Protein 4YGT (pdb70)

Organism: Bacillus subtilis (strain 168) (NCBI:txid224308)

Foldseek 3Di:
DVLALVQLVVCLVCLLQQFDDLTPPQHAPPHDPVVVCVSQNAAPDCDDDPRQWRWHPAPCRWIWTFHDDPVGTAKIKTQHHDPPSCSHQQVDFVVSCCVRVNAFPDWDDDPPAPWIWGWDDRNQKIWTQTAHPPRTGRIIMIGGD

Structure (mmCIF, N/CA/C/O backbone):
data_4YGT
#
_entry.id   4YGT
#
_cell.length_a   90.830
_cell.length_b   90.830
_cell.length_c   41.900
_cell.angle_alpha   90.000
_cell.angle_beta   90.000
_cell.angle_gamma   120.000
#
_symmetry.space_group_name_H-M   'P 61'
#
loop_
_entity.id
_entity.type
_entity.pdbx_description
1 polymer 'Uncharacterized protein YjgB'
2 non-polymer 'SULFATE ION'
3 non-polymer 1,2-ETHANEDIOL
4 water water
#
loop_
_atom_site.group_PDB
_atom_site.id
_atom_site.type_symbol
_atom_site.label_atom_id
_atom_site.label_alt_id
_atom_site.label_comp_id
_atom_site.label_asym_id
_atom_site.label_entity_id
_atom_site.label_seq_id
_atom_site.pdbx_PDB_ins_code
_atom_site.Cartn_x
_atom_site.Cartn_y
_atom_site.Cartn_z
_atom_site.occupancy
_atom_site.B_iso_or_equiv
_atom_site.auth_seq_id
_atom_site.auth_comp_id
_atom_site.auth_asym_id
_atom_site.auth_atom_id
_atom_site.pdbx_PDB_model_num
ATOM 1 N N . ASN A 1 13 ? 45.492 53.892 27.228 1.00 123.81 44 ASN A N 1
ATOM 2 C CA . ASN A 1 13 ? 44.895 52.595 26.904 1.00 115.97 44 ASN A CA 1
ATOM 3 C C . ASN A 1 13 ? 43.437 52.525 27.393 1.00 113.04 44 ASN A C 1
ATOM 4 O O . ASN A 1 13 ? 42.968 51.455 27.806 1.00 107.85 44 ASN A O 1
ATOM 9 N N . GLN A 1 14 ? 42.712 53.665 27.298 1.00 109.30 45 GLN A N 1
ATOM 10 C CA . GLN A 1 14 ? 41.308 53.811 27.714 1.00 103.91 45 GLN A CA 1
ATOM 11 C C . GLN A 1 14 ? 40.361 52.866 26.939 1.00 97.90 45 GLN A C 1
ATOM 12 O O . GLN A 1 14 ? 39.263 52.574 27.424 1.00 93.25 45 GLN A O 1
ATOM 18 N N . SER A 1 15 ? 40.802 52.380 25.757 1.00 90.90 46 SER A N 1
ATOM 19 C CA . SER A 1 15 ? 40.078 51.422 24.929 1.00 83.65 46 SER A CA 1
ATOM 20 C C . SER A 1 15 ? 39.904 50.115 25.712 1.00 80.71 46 SER A C 1
ATOM 21 O O . SER A 1 15 ? 38.801 49.564 25.753 1.00 75.42 46 SER A O 1
ATOM 24 N N . ALA A 1 16 ? 40.989 49.661 26.385 1.00 77.83 47 ALA A N 1
ATOM 25 C CA . ALA A 1 16 ? 41.004 48.449 27.209 1.00 73.81 47 ALA A CA 1
ATOM 26 C C . ALA A 1 16 ? 40.217 48.655 28.501 1.00 75.41 47 ALA A C 1
ATOM 27 O O . ALA A 1 16 ? 39.618 47.701 29.005 1.00 70.99 47 ALA A O 1
ATOM 29 N N . ALA A 1 17 ? 40.209 49.901 29.028 1.00 74.41 48 ALA A N 1
ATOM 30 C CA . ALA A 1 17 ? 39.483 50.272 30.240 1.00 73.57 48 ALA A CA 1
ATOM 31 C C . ALA A 1 17 ? 37.980 50.247 29.983 1.00 73.29 48 ALA A C 1
ATOM 32 O O . ALA A 1 17 ? 37.238 49.608 30.744 1.00 69.82 48 ALA A O 1
ATOM 34 N N . GLU A 1 18 ? 37.538 50.912 28.882 1.00 69.77 49 GLU A N 1
ATOM 35 C CA . GLU A 1 18 ? 36.135 50.975 28.462 1.00 66.09 49 GLU A CA 1
ATOM 36 C C . GLU A 1 18 ? 35.623 49.575 28.150 1.00 62.40 49 GLU A C 1
ATOM 37 O O . GLU A 1 18 ? 34.455 49.290 28.416 1.00 58.68 49 GLU A O 1
ATOM 43 N N . LEU A 1 19 ? 36.515 48.694 27.645 1.00 57.05 50 LEU A N 1
ATOM 44 C CA . LEU A 1 19 ? 36.208 47.298 27.351 1.00 52.62 50 LEU A CA 1
ATOM 45 C C . LEU A 1 19 ? 35.868 46.540 28.645 1.00 55.43 50 LEU A C 1
ATOM 46 O O . LEU A 1 19 ? 34.822 45.905 28.726 1.00 52.39 50 LEU A O 1
ATOM 51 N N . VAL A 1 20 ? 36.747 46.622 29.646 1.00 54.73 51 VAL A N 1
ATOM 52 C CA . VAL A 1 20 ? 36.584 45.993 30.961 1.00 53.64 51 VAL A CA 1
ATOM 53 C C . VAL A 1 20 ? 35.272 46.490 31.593 1.00 56.61 51 VAL A C 1
ATOM 54 O O . VAL A 1 20 ? 34.490 45.673 32.095 1.00 53.91 51 VAL A O 1
ATOM 58 N N . LYS A 1 21 ? 35.010 47.817 31.498 1.00 54.81 52 LYS A N 1
ATOM 59 C CA . LYS A 1 21 ? 33.781 48.440 31.985 1.00 54.63 52 LYS A CA 1
ATOM 60 C C . LYS A 1 21 ? 32.551 47.891 31.245 1.00 54.44 52 LYS A C 1
ATOM 61 O O . LYS A 1 21 ? 31.568 47.540 31.902 1.00 53.06 52 LYS A O 1
ATOM 67 N N . ASN A 1 22 ? 32.609 47.788 29.887 1.00 48.89 53 ASN A N 1
ATOM 68 C CA . ASN A 1 22 ? 31.483 47.306 29.093 1.00 45.71 53 ASN A CA 1
ATOM 69 C C . ASN A 1 22 ? 31.222 45.803 29.362 1.00 46.66 53 ASN A C 1
ATOM 70 O O . ASN A 1 22 ? 30.063 45.388 29.425 1.00 45.65 53 ASN A O 1
ATOM 75 N N . LEU A 1 23 ? 32.288 45.006 29.562 1.00 42.76 54 LEU A N 1
ATOM 76 C CA . LEU A 1 23 ? 32.192 43.580 29.858 1.00 40.57 54 LEU A CA 1
ATOM 77 C C . LEU A 1 23 ? 31.539 43.350 31.217 1.00 47.13 54 LEU A C 1
ATOM 78 O O . LEU A 1 23 ? 30.645 42.520 31.310 1.00 46.62 54 LEU A O 1
ATOM 83 N N . TYR A 1 24 ? 31.962 44.105 32.249 1.00 46.12 55 TYR A N 1
ATOM 84 C CA . TYR A 1 24 ? 31.423 44.046 33.606 1.00 47.48 55 TYR A CA 1
ATOM 85 C C . TYR A 1 24 ? 29.928 44.372 33.613 1.00 50.14 55 TYR A C 1
ATOM 86 O O . TYR A 1 24 ? 29.161 43.646 34.243 1.00 47.64 55 TYR A O 1
ATOM 95 N N . ASN A 1 25 ? 29.536 45.422 32.869 1.00 48.28 56 ASN A N 1
ATOM 96 C CA . ASN A 1 25 ? 28.169 45.912 32.681 1.00 47.32 56 ASN A CA 1
ATOM 97 C C . ASN A 1 25 ? 27.252 44.838 32.105 1.00 47.04 56 ASN A C 1
ATOM 98 O O . ASN A 1 25 ? 26.294 44.469 32.782 1.00 47.11 56 ASN A O 1
ATOM 103 N N . THR A 1 26 ? 27.567 44.297 30.906 1.00 38.94 57 THR A N 1
ATOM 104 C CA . THR A 1 26 ? 26.691 43.346 30.225 1.00 37.49 57 THR A CA 1
ATOM 105 C C . THR A 1 26 ? 26.657 41.989 30.926 1.00 39.66 57 THR A C 1
ATOM 106 O O . THR A 1 26 ? 25.619 41.314 30.882 1.00 39.49 57 THR A O 1
ATOM 110 N N . ALA A 1 27 ? 27.737 41.624 31.612 1.00 35.66 58 ALA A N 1
ATOM 111 C CA . ALA A 1 27 ? 27.843 40.386 32.413 1.00 35.89 58 ALA A CA 1
ATOM 112 C C . ALA A 1 27 ? 26.667 40.202 33.393 1.00 39.44 58 ALA A C 1
ATOM 113 O O . ALA A 1 27 ? 26.277 39.069 33.630 1.00 38.90 58 ALA A O 1
ATOM 115 N N . TYR A 1 28 ? 26.057 41.296 33.888 1.00 38.73 59 TYR A N 1
ATOM 116 C CA . TYR A 1 28 ? 24.877 41.247 34.783 1.00 41.27 59 TYR A CA 1
ATOM 117 C C . TYR A 1 28 ? 23.591 40.733 34.074 1.00 48.13 59 TYR A C 1
ATOM 118 O O . TYR A 1 28 ? 22.685 40.236 34.752 1.00 50.69 59 TYR A O 1
ATOM 127 N N . LYS A 1 29 ? 23.535 40.847 32.732 1.00 42.70 60 LYS A N 1
ATOM 128 C CA . LYS A 1 29 ? 22.484 40.352 31.817 1.00 43.32 60 LYS A CA 1
ATOM 129 C C . LYS A 1 29 ? 22.747 38.897 31.383 1.00 43.73 60 LYS A C 1
ATOM 130 O O . LYS A 1 29 ? 21.928 38.331 30.654 1.00 44.68 60 LYS A O 1
ATOM 136 N N . GLY A 1 30 ? 23.944 38.387 31.664 1.00 37.03 61 GLY A N 1
ATOM 137 C CA . GLY A 1 30 ? 24.364 37.052 31.220 1.00 36.01 61 GLY A CA 1
ATOM 138 C C . GLY A 1 30 ? 24.683 37.026 29.731 1.00 37.77 61 GLY A C 1
ATOM 139 O O . GLY A 1 30 ? 24.422 36.045 29.028 1.00 36.40 61 GLY A O 1
ATOM 140 N N . GLU A 1 31 ? 25.224 38.141 29.252 1.00 34.70 62 GLU A N 1
ATOM 141 C CA . GLU A 1 31 ? 25.605 38.376 27.867 1.00 34.95 62 GLU A CA 1
ATOM 142 C C . GLU A 1 31 ? 26.946 39.045 27.789 1.00 40.05 62 GLU A C 1
ATOM 143 O O . GLU A 1 31 ? 27.380 39.682 28.744 1.00 40.53 62 GLU A O 1
ATOM 157 N N . PRO A 1 33 ? 29.200 41.920 25.197 1.00 46.11 64 PRO A N 1
ATOM 158 C CA . PRO A 1 33 ? 28.786 43.010 24.302 1.00 46.86 64 PRO A CA 1
ATOM 159 C C . PRO A 1 33 ? 29.155 42.799 22.835 1.00 49.13 64 PRO A C 1
ATOM 160 O O . PRO A 1 33 ? 29.665 41.736 22.430 1.00 46.14 64 PRO A O 1
ATOM 164 N N . GLN A 1 34 ? 28.841 43.845 22.028 1.00 47.84 65 GLN A N 1
ATOM 165 C CA . GLN A 1 34 ? 29.150 43.975 20.603 1.00 48.86 65 GLN A CA 1
ATOM 166 C C . GLN A 1 34 ? 28.507 42.857 19.755 1.00 48.26 65 GLN A C 1
ATOM 167 O O . GLN A 1 34 ? 27.283 42.786 19.679 1.00 46.41 65 GLN A O 1
ATOM 173 N N . GLN A 1 35 ? 29.327 42.011 19.107 1.00 43.72 66 GLN A N 1
ATOM 174 C CA . GLN A 1 35 ? 28.870 40.957 18.197 1.00 42.85 66 GLN A CA 1
ATOM 175 C C . GLN A 1 35 ? 28.048 39.886 18.922 1.00 42.57 66 GLN A C 1
ATOM 176 O O . GLN A 1 35 ? 27.080 39.367 18.348 1.00 40.20 66 GLN A O 1
ATOM 182 N N . ALA A 1 36 ? 28.393 39.608 20.200 1.00 37.07 67 ALA A N 1
ATOM 183 C CA . ALA A 1 36 ? 27.718 38.601 21.013 1.00 35.50 67 ALA A CA 1
ATOM 184 C C . ALA A 1 36 ? 26.426 39.128 21.635 1.00 39.39 67 ALA A C 1
ATOM 185 O O . ALA A 1 36 ? 25.718 38.376 22.305 1.00 39.13 67 ALA A O 1
ATOM 187 N N . GLN A 1 37 ? 26.082 40.385 21.385 1.00 37.60 68 GLN A N 1
ATOM 188 C CA . GLN A 1 37 ? 24.875 40.995 21.978 1.00 38.56 68 GLN A CA 1
ATOM 189 C C . GLN A 1 37 ? 23.598 40.169 21.774 1.00 40.61 68 GLN A C 1
ATOM 190 O O . GLN A 1 37 ? 23.343 39.718 20.658 1.00 38.57 68 GLN A O 1
ATOM 196 N N . GLY A 1 38 ? 22.832 39.987 22.860 1.00 36.74 69 GLY A N 1
ATOM 197 C CA . GLY A 1 38 ? 21.549 39.295 22.840 1.00 36.08 69 GLY A CA 1
ATOM 198 C C . GLY A 1 38 ? 21.639 37.789 22.885 1.00 40.40 69 GLY A C 1
ATOM 199 O O . GLY A 1 38 ? 20.616 37.114 22.744 1.00 43.34 69 GLY A O 1
ATOM 200 N N . LEU A 1 39 ? 22.858 37.245 23.088 1.00 34.06 70 LEU A N 1
ATOM 201 C CA . LEU A 1 39 ? 23.054 35.809 23.251 1.00 32.79 70 LEU A CA 1
ATOM 202 C C . LEU A 1 39 ? 23.227 35.558 24.748 1.00 38.86 70 LEU A C 1
ATOM 203 O O . LEU A 1 39 ? 24.299 35.800 25.294 1.00 40.67 70 LEU A O 1
ATOM 208 N N . THR A 1 40 ? 22.161 35.115 25.411 1.00 36.10 71 THR A N 1
ATOM 209 C CA . THR A 1 40 ? 22.080 34.974 26.866 1.00 37.25 71 THR A CA 1
ATOM 210 C C . THR A 1 40 ? 22.395 33.564 27.383 1.00 42.68 71 THR A C 1
ATOM 211 O O . THR A 1 40 ? 21.807 32.572 26.932 1.00 44.70 71 THR A O 1
ATOM 215 N N . ILE A 1 41 ? 23.246 33.507 28.418 1.00 37.63 72 ILE A N 1
ATOM 216 C CA . ILE A 1 41 ? 23.579 32.259 29.120 1.00 38.72 72 ILE A CA 1
ATOM 217 C C . ILE A 1 41 ? 22.276 31.615 29.631 1.00 45.24 72 ILE A C 1
ATOM 218 O O . ILE A 1 41 ? 21.396 32.332 30.103 1.00 45.15 72 ILE A O 1
ATOM 223 N N . ASN A 1 42 ? 22.126 30.282 29.420 1.00 44.36 73 ASN A N 1
ATOM 224 C CA . ASN A 1 42 ? 21.008 29.427 29.845 1.00 48.47 73 ASN A CA 1
ATOM 225 C C . ASN A 1 42 ? 19.672 29.790 29.152 1.00 54.44 73 ASN A C 1
ATOM 226 O O . ASN A 1 42 ? 18.626 29.254 29.531 1.00 57.94 73 ASN A O 1
ATOM 231 N N . LYS A 1 43 ? 19.706 30.682 28.140 1.00 48.33 74 LYS A N 1
ATOM 232 C CA . LYS A 1 43 ? 18.502 31.135 27.449 1.00 49.38 74 LYS A CA 1
ATOM 233 C C . LYS A 1 43 ? 18.677 31.017 25.925 1.00 49.74 74 LYS A C 1
ATOM 234 O O . LYS A 1 43 ? 17.859 30.365 25.283 1.00 52.19 74 LYS A O 1
ATOM 240 N N . SER A 1 44 ? 19.729 31.619 25.350 1.00 40.78 75 SER A N 1
ATOM 241 C CA . SER A 1 44 ? 19.971 31.519 23.910 1.00 40.26 75 SER A CA 1
ATOM 242 C C . SER A 1 44 ? 20.563 30.145 23.610 1.00 48.60 75 SER A C 1
ATOM 243 O O . SER A 1 44 ? 21.208 29.547 24.488 1.00 48.46 75 SER A O 1
ATOM 246 N N . THR A 1 45 ? 20.343 29.643 22.383 1.00 46.78 76 THR A N 1
ATOM 247 C CA . THR A 1 45 ? 20.775 28.302 21.981 1.00 48.24 76 THR A CA 1
ATOM 248 C C . THR A 1 45 ? 22.007 28.284 21.083 1.00 49.98 76 THR A C 1
ATOM 249 O O . THR A 1 45 ? 22.467 29.344 20.670 1.00 48.02 76 THR A O 1
ATOM 253 N N . LYS A 1 46 ? 22.487 27.054 20.725 1.00 46.56 77 LYS A N 1
ATOM 254 C CA . LYS A 1 46 ? 23.553 26.773 19.750 1.00 44.09 77 LYS A CA 1
ATOM 255 C C . LYS A 1 46 ? 23.093 27.325 18.385 1.00 49.08 77 LYS A C 1
ATOM 256 O O . LYS A 1 46 ? 23.870 27.957 17.671 1.00 45.13 77 LYS A O 1
ATOM 262 N N . GLY A 1 47 ? 21.802 27.119 18.094 1.00 50.82 78 GLY A N 1
ATOM 263 C CA . GLY A 1 47 ? 21.119 27.589 16.898 1.00 52.30 78 GLY A CA 1
ATOM 264 C C . GLY A 1 47 ? 21.163 29.097 16.753 1.00 53.52 78 GLY A C 1
ATOM 265 O O . GLY A 1 47 ? 21.383 29.585 15.645 1.00 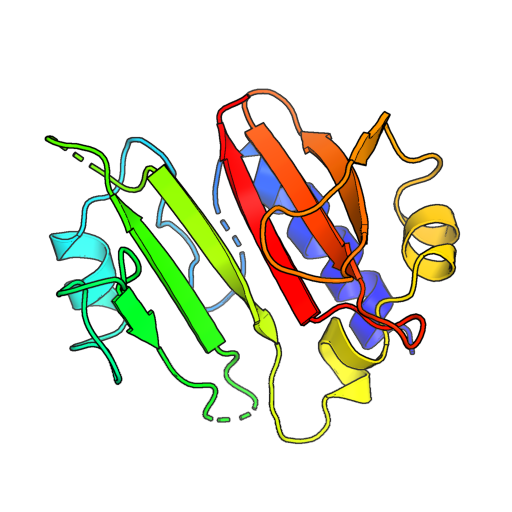54.55 78 GLY A O 1
ATOM 266 N N . ASP A 1 48 ? 20.970 29.846 17.863 1.00 46.31 79 ASP A N 1
ATOM 267 C CA . ASP A 1 48 ? 21.023 31.314 17.854 1.00 42.97 79 ASP A CA 1
ATOM 268 C C . ASP A 1 48 ? 22.451 31.794 17.604 1.00 44.09 79 ASP A C 1
ATOM 269 O O . ASP A 1 48 ? 22.652 32.796 16.930 1.00 43.95 79 ASP A O 1
ATOM 274 N N . VAL A 1 49 ? 23.436 31.108 18.195 1.00 38.95 80 VAL A N 1
ATOM 275 C CA . VAL A 1 49 ? 24.865 31.422 18.053 1.00 35.68 80 VAL A CA 1
ATOM 276 C C . VAL A 1 49 ? 25.249 31.284 16.568 1.00 41.48 80 VAL A C 1
ATOM 277 O O . VAL A 1 49 ? 25.870 32.178 15.990 1.00 40.30 80 VAL A O 1
ATOM 281 N N . HIS A 1 50 ? 24.852 30.170 15.961 1.00 42.18 81 HIS A N 1
ATOM 282 C CA . HIS A 1 50 ? 25.112 29.871 14.564 1.00 43.97 81 HIS A CA 1
ATOM 283 C C . HIS A 1 50 ? 24.386 30.844 13.660 1.00 49.42 81 HIS A C 1
ATOM 284 O O . HIS A 1 50 ? 24.945 31.262 12.650 1.00 49.83 81 HIS A O 1
ATOM 291 N N . ALA A 1 51 ? 23.170 31.252 14.044 1.00 47.64 82 ALA A N 1
ATOM 292 C CA . ALA A 1 51 ? 22.395 32.253 13.313 1.00 48.86 82 ALA A CA 1
ATOM 293 C C . ALA A 1 51 ? 23.157 33.595 13.306 1.00 50.46 82 ALA A C 1
ATOM 294 O O . ALA A 1 51 ? 23.293 34.218 12.260 1.00 51.79 82 ALA A O 1
ATOM 296 N N . ALA A 1 52 ? 23.723 33.980 14.446 1.00 44.21 83 ALA A N 1
ATOM 297 C CA . ALA A 1 52 ? 24.452 35.231 14.598 1.00 42.08 83 ALA A CA 1
ATOM 298 C C . ALA A 1 52 ? 25.850 35.225 13.970 1.00 45.12 83 ALA A C 1
ATOM 299 O O . ALA A 1 52 ? 26.188 36.179 13.284 1.00 46.73 83 ALA A O 1
ATOM 301 N N . PHE A 1 53 ? 26.651 34.193 14.229 1.00 39.73 84 PHE A N 1
ATOM 302 C CA . PHE A 1 53 ? 28.054 34.105 13.847 1.00 40.36 84 PHE A CA 1
ATOM 303 C C . PHE A 1 53 ? 28.378 33.237 12.644 1.00 47.22 84 PHE A C 1
ATOM 304 O O . PHE A 1 53 ? 29.508 33.306 12.153 1.00 49.42 84 PHE A O 1
ATOM 312 N N . GLY A 1 54 ? 27.433 32.424 12.186 1.00 43.74 85 GLY A N 1
ATOM 313 C CA . GLY A 1 54 ? 27.688 31.485 11.103 1.00 45.62 85 GLY A CA 1
ATOM 314 C C . GLY A 1 54 ? 28.266 30.201 11.669 1.00 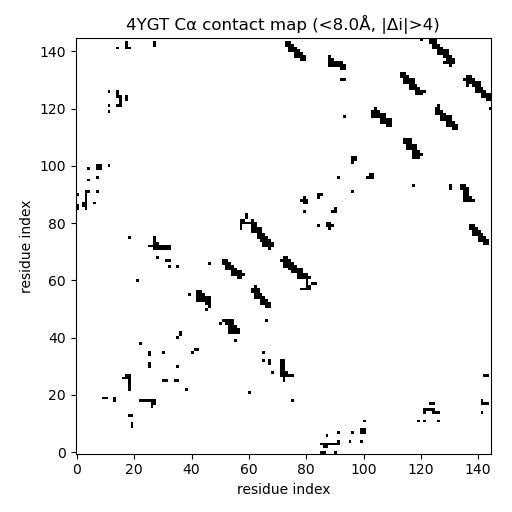48.91 85 GLY A C 1
ATOM 315 O O . GLY A 1 54 ? 28.120 29.915 12.864 1.00 46.49 85 GLY A O 1
ATOM 316 N N . GLU A 1 55 ? 28.939 29.420 10.829 1.00 48.59 86 GLU A N 1
ATOM 317 C CA . GLU A 1 55 ? 29.564 28.165 11.251 1.00 47.87 86 GLU A CA 1
ATOM 318 C C . GLU A 1 55 ? 30.878 28.464 11.904 1.00 51.81 86 GLU A C 1
ATOM 319 O O . GLU A 1 55 ? 31.575 29.378 11.449 1.00 50.51 86 GLU A O 1
ATOM 325 N N . PRO A 1 56 ? 31.239 27.710 12.972 1.00 50.37 87 PRO A N 1
ATOM 326 C CA . PRO A 1 56 ? 32.512 27.970 13.658 1.00 49.75 87 PRO A CA 1
ATOM 327 C C . PRO A 1 56 ? 33.751 27.564 12.865 1.00 60.12 87 PRO A C 1
ATOM 328 O O . PRO A 1 56 ? 33.730 26.587 12.110 1.00 62.67 87 PRO A O 1
ATOM 332 N N . GLU A 1 57 ? 34.856 28.302 13.099 1.00 58.89 88 GLU A N 1
ATOM 333 C CA . GLU A 1 57 ? 36.184 28.062 12.534 1.00 61.45 88 GLU A CA 1
ATOM 334 C C . GLU A 1 57 ? 36.787 26.812 13.147 1.00 65.94 88 GLU A C 1
ATOM 335 O O . GLU A 1 57 ? 37.816 26.337 12.674 1.00 69.52 88 GLU A O 1
ATOM 341 N N . ARG A 1 58 ? 36.145 26.290 14.208 1.00 58.96 89 ARG A N 1
ATOM 342 C CA . ARG A 1 58 ? 36.429 25.048 14.923 1.00 58.53 89 ARG A CA 1
ATOM 343 C C . ARG A 1 58 ? 35.202 24.728 15.802 1.00 61.52 89 ARG A C 1
ATOM 344 O O . ARG A 1 58 ? 35.020 25.354 16.847 1.00 58.99 89 ARG A O 1
ATOM 352 N N . PRO A 1 59 ? 34.339 23.775 15.389 1.00 60.34 90 PRO A N 1
ATOM 353 C CA . PRO A 1 59 ? 33.126 23.498 16.171 1.00 60.55 90 PRO A CA 1
ATOM 354 C C . PRO A 1 59 ? 33.330 22.513 17.318 1.00 66.14 90 PRO A C 1
ATOM 355 O O . PRO A 1 59 ? 34.424 21.951 17.471 1.00 68.23 90 PRO A O 1
ATOM 359 N N . VAL A 1 60 ? 32.254 22.291 18.114 1.00 61.73 91 VAL A N 1
ATOM 360 C CA . VAL A 1 60 ? 32.222 21.344 19.234 1.00 63.08 91 VAL A CA 1
ATOM 361 C C . VAL A 1 60 ? 32.500 19.962 18.642 1.00 72.10 91 VAL A C 1
ATOM 362 O O . VAL A 1 60 ? 31.917 19.620 17.615 1.00 74.18 91 VAL A O 1
ATOM 366 N N . GLY A 1 61 ? 33.420 19.220 19.244 1.00 70.82 92 GLY A N 1
ATOM 367 C CA . GLY A 1 61 ? 33.795 17.893 18.770 1.00 74.50 92 GLY A CA 1
ATOM 368 C C . GLY A 1 61 ? 35.169 17.491 19.242 1.00 79.19 92 GLY A C 1
ATOM 369 O O . GLY A 1 61 ? 36.141 18.221 19.016 1.00 77.00 92 GLY A O 1
ATOM 370 N N . GLY A 1 62 ? 35.242 16.321 19.875 1.00 78.50 93 GLY A N 1
ATOM 371 C CA . GLY A 1 62 ? 36.469 15.786 20.453 1.00 78.66 93 GLY A CA 1
ATOM 372 C C . GLY A 1 62 ? 36.689 16.401 21.816 1.00 78.46 93 GLY A C 1
ATOM 373 O O . GLY A 1 62 ? 35.729 16.585 22.568 1.00 78.68 93 GLY A O 1
ATOM 374 N N . ASP A 1 63 ? 37.939 16.788 22.118 1.00 71.90 94 ASP A N 1
ATOM 375 C CA . ASP A 1 63 ? 38.318 17.428 23.384 1.00 69.56 94 ASP A CA 1
ATOM 376 C C . ASP A 1 63 ? 37.886 18.919 23.427 1.00 68.30 94 ASP A C 1
ATOM 377 O O . ASP A 1 63 ? 38.183 19.628 24.398 1.00 66.81 94 ASP A O 1
ATOM 382 N N . ASN A 1 64 ? 37.202 19.384 22.361 1.00 61.18 95 ASN A N 1
ATOM 383 C CA . ASN A 1 64 ? 36.709 20.743 22.240 1.00 56.43 95 ASN A CA 1
ATOM 384 C C . ASN A 1 64 ? 35.214 20.824 22.557 1.00 58.03 95 ASN A C 1
ATOM 385 O O . ASN A 1 64 ? 34.388 20.286 21.809 1.00 58.64 95 ASN A O 1
ATOM 390 N N . ARG A 1 65 ? 34.865 21.525 23.642 1.00 52.25 96 ARG A N 1
ATOM 391 C CA . ARG A 1 65 ? 33.453 21.687 23.991 1.00 51.97 96 ARG A CA 1
ATOM 392 C C . ARG A 1 65 ? 32.936 23.110 23.653 1.00 51.65 96 ARG A C 1
ATOM 393 O O . ARG A 1 65 ? 31.843 23.476 24.078 1.00 52.27 96 ARG A O 1
ATOM 401 N N . PHE A 1 66 ? 33.685 23.862 22.815 1.00 44.56 97 PHE A N 1
ATOM 402 C CA . PHE A 1 66 ? 33.337 25.223 22.400 1.00 40.58 97 PHE A CA 1
ATOM 403 C C . PHE A 1 66 ? 33.202 25.368 20.921 1.00 43.72 97 PHE A C 1
ATOM 404 O O . PHE A 1 66 ? 34.079 24.941 20.178 1.00 43.96 97 PHE A O 1
ATOM 412 N N . ASP A 1 67 ? 32.128 26.038 20.488 1.00 40.79 98 ASP A N 1
ATOM 413 C CA . ASP A 1 67 ? 31.987 26.477 19.096 1.00 40.54 98 ASP A CA 1
ATOM 414 C C . ASP A 1 67 ? 32.931 27.653 19.007 1.00 45.20 98 ASP A C 1
ATOM 415 O O . ASP A 1 67 ? 32.736 28.622 19.739 1.00 43.05 98 ASP A O 1
ATOM 420 N N . LEU A 1 68 ? 34.035 27.518 18.257 1.00 43.46 99 LEU A N 1
ATOM 421 C CA . LEU A 1 68 ? 35.050 28.575 18.241 1.00 41.90 99 LEU A CA 1
ATOM 422 C C . LEU A 1 68 ? 35.026 29.433 16.966 1.00 45.61 99 LEU A C 1
ATOM 423 O O . LEU A 1 68 ? 34.985 28.928 15.839 1.00 44.64 99 LEU A O 1
ATOM 428 N N . TYR A 1 69 ? 35.015 30.752 17.186 1.00 39.97 100 TYR A N 1
ATOM 429 C CA . TYR A 1 69 ? 34.981 31.766 16.142 1.00 38.24 100 TYR A CA 1
ATOM 430 C C . TYR A 1 69 ? 36.242 32.568 16.267 1.00 42.23 100 TYR A C 1
ATOM 431 O O . TYR A 1 69 ? 36.500 33.180 17.301 1.00 39.75 100 TYR A O 1
ATOM 440 N N . HIS A 1 70 ? 37.084 32.462 15.255 1.00 41.18 101 HIS A N 1
ATOM 441 C CA . HIS A 1 70 ? 38.385 33.108 15.211 1.00 43.19 101 HIS A CA 1
ATOM 442 C C . HIS A 1 70 ? 38.234 34.615 15.133 1.00 45.35 101 HIS A C 1
ATOM 443 O O . HIS A 1 70 ? 37.245 35.097 14.593 1.00 44.31 101 HIS A O 1
ATOM 450 N N . TRP A 1 71 ? 39.211 35.362 15.656 1.00 43.56 102 TRP A N 1
ATOM 451 C CA . TRP A 1 71 ? 39.209 36.814 15.518 1.00 45.13 102 TRP A CA 1
ATOM 452 C C . TRP A 1 71 ? 39.446 37.156 14.042 1.00 53.64 102 TRP A C 1
ATOM 453 O O . TRP A 1 71 ? 40.145 36.430 13.337 1.00 53.97 102 TRP A O 1
ATOM 464 N N . ASN A 1 72 ? 38.795 38.204 13.564 1.00 54.13 103 ASN A N 1
ATOM 465 C CA . ASN A 1 72 ? 38.904 38.643 12.169 1.00 58.57 103 ASN A CA 1
ATOM 466 C C . ASN A 1 72 ? 38.988 40.168 12.165 1.00 69.92 103 ASN A C 1
ATOM 467 O O . ASN A 1 72 ? 38.032 40.815 12.586 1.00 69.25 103 ASN A O 1
ATOM 480 N N . GLY A 1 74 ? 39.300 43.732 13.353 1.00 75.56 105 GLY A N 1
ATOM 481 C CA . GLY A 1 74 ? 38.902 44.320 14.628 1.00 72.08 105 GLY A CA 1
ATOM 482 C C . GLY A 1 74 ? 37.775 43.575 15.309 1.00 66.67 105 GLY A C 1
ATOM 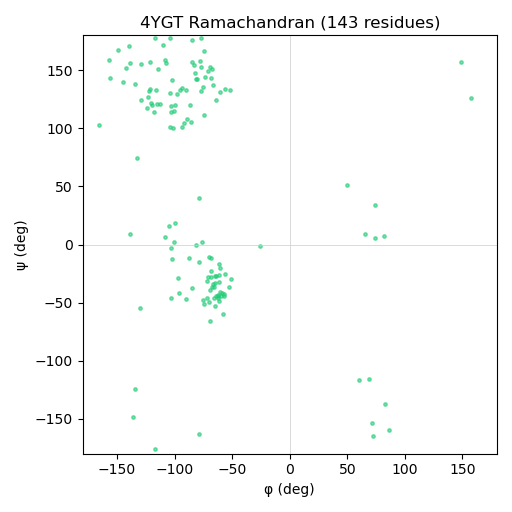483 O O . GLY A 1 74 ? 37.358 43.963 16.409 1.00 64.16 105 GLY A O 1
ATOM 484 N N . GLN A 1 75 ? 37.271 42.497 14.660 1.00 58.92 106 GLN A N 1
ATOM 485 C CA . GLN A 1 75 ? 36.194 41.650 15.210 1.00 53.77 106 GLN A CA 1
ATOM 486 C C . GLN A 1 75 ? 36.837 40.568 16.114 1.00 52.96 106 GLN A C 1
ATOM 487 O O . GLN A 1 75 ? 37.685 39.801 15.649 1.00 52.82 106 GLN A O 1
ATOM 493 N N . PRO A 1 76 ? 36.498 40.522 17.415 1.00 47.12 107 PRO A N 1
ATOM 494 C CA . PRO A 1 76 ? 37.170 39.566 18.307 1.00 45.56 107 PRO A CA 1
ATOM 495 C C . PRO A 1 76 ? 36.736 38.104 18.140 1.00 45.80 107 PRO A C 1
ATOM 496 O O . PRO A 1 76 ? 35.709 37.800 17.536 1.00 43.24 107 PRO A O 1
ATOM 500 N N . GLY A 1 77 ? 37.532 37.220 18.730 1.00 40.34 108 GLY A N 1
ATOM 501 C CA . GLY A 1 77 ? 37.261 35.798 18.777 1.00 36.98 108 GLY A CA 1
ATOM 502 C C . GLY A 1 77 ? 36.310 35.470 19.901 1.00 36.39 108 GLY A C 1
ATOM 503 O O . GLY A 1 77 ? 36.299 36.154 20.927 1.00 34.42 108 GLY A O 1
ATOM 504 N N . TYR A 1 78 ? 35.471 34.449 19.696 1.00 34.47 109 TYR A N 1
ATOM 505 C CA . TYR A 1 78 ? 34.522 33.966 20.707 1.00 34.20 109 TYR A CA 1
ATOM 506 C C . TYR A 1 78 ? 34.467 32.483 20.727 1.00 38.02 109 TYR A C 1
ATOM 507 O O . TYR A 1 78 ? 34.697 31.843 19.711 1.00 37.63 109 TYR A O 1
ATOM 516 N N . GLY A 1 79 ? 34.046 31.967 21.872 1.00 34.31 110 GLY A N 1
ATOM 517 C CA . GLY A 1 79 ? 33.797 30.563 22.121 1.00 33.68 110 GLY A CA 1
ATOM 518 C C . GLY A 1 79 ? 32.476 30.438 22.847 1.00 35.58 110 GLY A C 1
ATOM 519 O O . GLY A 1 79 ? 32.159 31.244 23.718 1.00 32.66 110 GLY A O 1
ATOM 520 N N . PHE A 1 80 ? 31.675 29.458 22.456 1.00 34.62 111 PHE A N 1
ATOM 521 C CA . PHE A 1 80 ? 30.406 29.162 23.104 1.00 33.56 111 PHE A CA 1
ATOM 522 C C . PHE A 1 80 ? 30.337 27.691 23.451 1.00 38.37 111 PHE A C 1
ATOM 523 O O . PHE A 1 80 ? 30.528 26.851 22.589 1.00 39.56 111 PHE A O 1
ATOM 531 N N . SER A 1 81 ? 30.105 27.379 24.713 1.00 36.60 112 SER A N 1
ATOM 532 C CA . SER A 1 81 ? 29.840 26.011 25.162 1.00 38.55 112 SER A CA 1
ATOM 533 C C . SER A 1 81 ? 28.345 25.958 25.504 1.00 43.38 112 SER A C 1
ATOM 534 O O . SER A 1 81 ? 27.733 27.002 25.756 1.00 40.58 112 SER A O 1
ATOM 537 N N . TYR A 1 82 ? 27.746 24.771 25.467 1.00 44.54 113 TYR A N 1
ATOM 538 C CA . TYR A 1 82 ? 26.311 24.604 25.696 1.00 45.71 113 TYR A CA 1
ATOM 539 C C . TYR A 1 82 ? 25.974 23.537 26.739 1.00 54.19 113 TYR A C 1
ATOM 540 O O . TYR A 1 82 ? 26.741 22.588 26.926 1.00 54.85 113 TYR A O 1
ATOM 549 N N . HIS A 1 83 ? 24.788 23.659 27.383 1.00 53.40 114 HIS A N 1
ATOM 550 C CA . HIS A 1 83 ? 24.275 22.617 28.285 1.00 57.75 114 HIS A CA 1
ATOM 551 C C . HIS A 1 83 ? 23.719 21.474 27.413 1.00 65.73 114 HIS A C 1
ATOM 552 O O . HIS A 1 83 ? 23.693 21.596 26.180 1.00 63.33 114 HIS A O 1
ATOM 559 N N . LYS A 1 84 ? 23.238 20.390 28.045 1.00 68.36 115 LYS A N 1
ATOM 560 C CA . LYS A 1 84 ? 22.630 19.260 27.351 1.00 73.41 115 LYS A CA 1
ATOM 561 C C . LYS A 1 84 ? 21.428 19.743 26.491 1.00 78.67 115 LYS A C 1
ATOM 562 O O . LYS A 1 84 ? 21.327 19.369 25.318 1.00 78.73 115 LYS A O 1
ATOM 568 N N . ASP A 1 85 ? 20.593 20.657 27.058 1.00 75.82 116 ASP A N 1
ATOM 569 C CA . ASP A 1 85 ? 19.386 21.257 26.456 1.00 76.46 116 ASP A CA 1
ATOM 570 C C . ASP A 1 85 ? 19.689 22.226 25.274 1.00 77.85 116 ASP A C 1
ATOM 571 O O . ASP A 1 85 ? 18.754 22.777 24.690 1.00 78.24 116 ASP A O 1
ATOM 584 N N . THR A 1 87 ? 21.307 25.187 25.399 1.00 58.75 118 THR A N 1
ATOM 585 C CA . THR A 1 87 ? 21.375 26.620 25.729 1.00 53.87 118 THR A CA 1
ATOM 586 C C . THR A 1 87 ? 22.827 26.927 26.089 1.00 52.52 118 THR A C 1
ATOM 587 O O . THR A 1 87 ? 23.567 26.013 26.458 1.00 52.09 118 THR A O 1
ATOM 591 N N . ILE A 1 88 ? 23.248 28.189 25.972 1.00 45.46 119 ILE A N 1
ATOM 592 C CA . ILE A 1 88 ? 24.635 28.586 26.236 1.00 41.13 119 ILE A CA 1
ATOM 593 C C . ILE A 1 88 ? 25.024 28.357 27.728 1.00 47.07 119 ILE A C 1
ATOM 594 O O . ILE A 1 88 ? 24.378 28.876 28.642 1.00 45.45 119 ILE A O 1
ATOM 599 N N . SER A 1 89 ? 26.106 27.593 27.962 1.00 45.68 120 SER A N 1
ATOM 600 C CA . SER A 1 89 ? 26.584 27.389 29.333 1.00 46.19 120 SER A CA 1
ATOM 601 C C . SER A 1 89 ? 27.715 28.356 29.651 1.00 49.08 120 SER A C 1
ATOM 602 O O . SER A 1 89 ? 27.841 28.749 30.803 1.00 50.52 120 SER A O 1
ATOM 605 N N . GLU A 1 90 ? 28.515 28.784 28.635 1.00 42.65 121 GLU A N 1
ATOM 606 C CA . GLU A 1 90 ? 29.635 29.702 28.856 1.00 39.02 121 GLU A CA 1
ATOM 607 C C . GLU A 1 90 ? 29.989 30.459 27.604 1.00 39.33 121 GLU A C 1
ATOM 608 O O . GLU A 1 90 ? 29.906 29.912 26.495 1.00 38.15 121 GLU A O 1
ATOM 614 N N . ILE A 1 91 ? 30.377 31.734 27.776 1.00 34.45 122 ILE A N 1
ATOM 615 C CA . ILE A 1 91 ? 30.839 32.561 26.648 1.00 32.74 122 ILE A CA 1
ATOM 616 C C . ILE A 1 91 ? 32.293 32.896 26.947 1.00 35.92 122 ILE A C 1
ATOM 617 O O . ILE A 1 91 ? 32.621 33.231 28.080 1.00 35.68 122 ILE A O 1
ATOM 622 N N . ARG A 1 92 ? 33.160 32.728 25.952 1.00 31.74 123 ARG A N 1
ATOM 623 C CA . ARG A 1 92 ? 34.573 33.006 26.037 1.00 32.25 123 ARG A CA 1
ATOM 624 C C . ARG A 1 92 ? 34.928 34.076 24.995 1.00 37.90 123 ARG A C 1
ATOM 625 O O . ARG A 1 92 ? 34.673 33.889 23.806 1.00 38.37 123 ARG A O 1
ATOM 633 N N . TYR A 1 93 ? 35.459 35.221 25.463 1.00 34.50 124 TYR A N 1
ATOM 634 C CA . TYR A 1 93 ? 35.898 36.380 24.687 1.00 33.31 124 TYR A CA 1
ATOM 635 C C . TYR A 1 93 ? 37.428 36.304 24.544 1.00 37.25 124 TYR A C 1
ATOM 636 O O .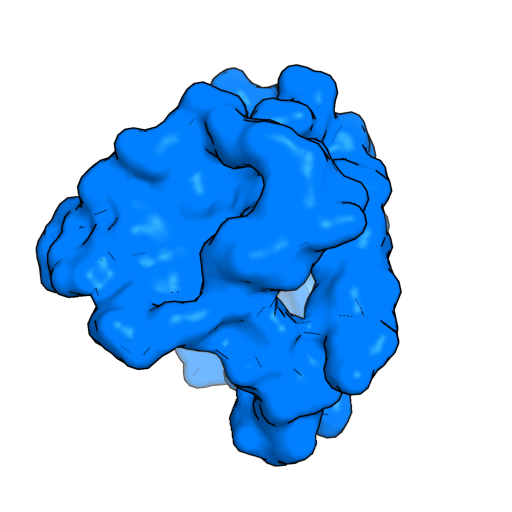 TYR A 1 93 ? 38.128 36.311 25.549 1.00 34.82 124 TYR A O 1
ATOM 645 N N . PHE A 1 94 ? 37.947 36.233 23.294 1.00 34.54 125 PHE A N 1
ATOM 646 C CA . PHE A 1 94 ? 39.377 36.045 23.065 1.00 36.15 125 PHE A CA 1
ATOM 647 C C . PHE A 1 94 ? 40.142 37.309 22.655 1.00 43.67 125 PHE A C 1
ATOM 648 O O . PHE A 1 94 ? 41.373 37.264 22.509 1.00 45.09 125 PHE A O 1
ATOM 656 N N . GLY A 1 95 ? 39.422 38.421 22.489 1.00 39.75 126 GLY A N 1
ATOM 657 C CA . GLY A 1 95 ? 40.018 39.656 22.003 1.00 41.48 126 GLY A CA 1
ATOM 658 C C . GLY A 1 95 ? 40.342 39.507 20.529 1.00 43.85 126 GLY A C 1
ATOM 659 O O . GLY A 1 95 ? 39.876 38.562 19.890 1.00 40.66 126 GLY A O 1
ATOM 660 N N . THR A 1 96 ? 41.169 40.408 19.985 1.00 44.73 127 THR A N 1
ATOM 661 C CA . THR A 1 96 ? 41.595 40.368 18.576 1.00 46.56 127 THR A CA 1
ATOM 662 C C . THR A 1 96 ? 43.091 39.991 18.486 1.00 54.24 127 THR A C 1
ATOM 663 O O . THR A 1 96 ? 43.786 39.902 19.511 1.00 54.84 127 THR A O 1
ATOM 667 N N . GLY A 1 97 ? 43.558 39.756 17.261 1.00 52.88 128 GLY A N 1
ATOM 668 C CA . GLY A 1 97 ? 44.954 39.454 16.977 1.00 55.92 128 GLY A CA 1
ATOM 669 C C . GLY A 1 97 ? 45.661 40.721 16.563 1.00 65.26 128 GLY A C 1
ATOM 670 O O . GLY A 1 97 ? 46.787 40.972 17.006 1.00 68.56 128 GLY A O 1
ATOM 671 N N . VAL A 1 98 ? 44.981 41.541 15.721 1.00 63.26 129 VAL A N 1
ATOM 672 C CA . VAL A 1 98 ? 45.506 42.815 15.235 1.00 68.91 129 VAL A CA 1
ATOM 673 C C . VAL A 1 98 ? 45.090 43.930 16.189 1.00 73.10 129 VAL A C 1
ATOM 674 O O . VAL A 1 98 ? 43.928 44.000 16.612 1.00 68.88 129 VAL A O 1
ATOM 678 N N . GLU A 1 99 ? 46.078 44.789 16.549 1.00 75.32 130 GLU A N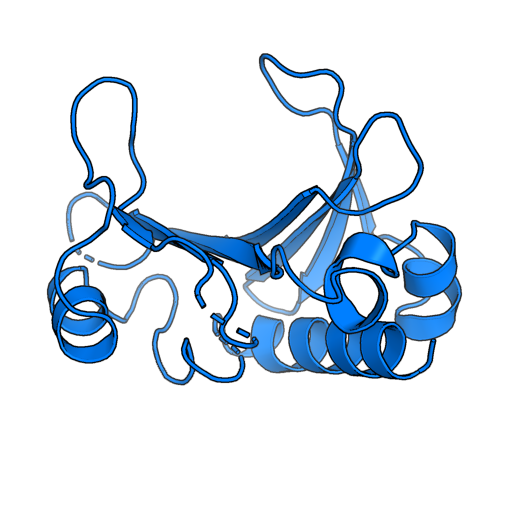 1
ATOM 679 C CA . GLU A 1 99 ? 45.953 45.910 17.497 1.00 76.81 130 GLU A CA 1
ATOM 680 C C . GLU A 1 99 ? 45.294 45.413 18.797 1.00 73.15 130 GLU A C 1
ATOM 681 O O . GLU A 1 99 ? 44.301 45.985 19.260 1.00 70.04 130 GLU A O 1
ATOM 687 N N . ARG A 1 100 ? 45.858 44.313 19.355 1.00 67.17 131 ARG A N 1
ATOM 688 C CA . ARG A 1 100 ? 45.390 43.634 20.566 1.00 62.52 131 ARG A CA 1
ATOM 689 C C . ARG A 1 100 ? 45.524 44.535 21.803 1.00 69.01 131 ARG A C 1
ATOM 690 O O . ARG A 1 100 ? 44.737 44.381 22.739 1.00 66.22 131 ARG A O 1
ATOM 698 N N . GLN A 1 101 ? 46.477 45.484 21.795 1.00 71.51 132 GLN A N 1
ATOM 699 C CA . GLN A 1 101 ? 46.702 46.457 22.878 1.00 75.21 132 GLN A CA 1
ATOM 700 C C . GLN A 1 101 ? 45.393 47.197 23.216 1.00 78.59 132 GLN A C 1
ATOM 701 O O . GLN A 1 101 ? 45.092 47.422 24.395 1.00 76.94 132 GLN A O 1
ATOM 703 N N . LEU A 1 102 ? 44.579 47.477 22.167 1.00 75.48 133 LEU A N 1
ATOM 704 C CA . LEU A 1 102 ? 43.280 48.148 22.255 1.00 73.53 133 LEU A CA 1
ATOM 705 C C . LEU A 1 102 ? 42.217 47.294 22.958 1.00 70.78 133 LEU A C 1
ATOM 706 O O . LEU A 1 102 ? 41.156 47.822 23.297 1.00 68.73 133 LEU A O 1
ATOM 711 N N . ASN A 1 103 ? 42.486 45.994 23.196 1.00 64.46 134 ASN A N 1
ATOM 712 C CA . ASN A 1 103 ? 41.540 45.142 23.919 1.00 58.05 134 ASN A CA 1
ATOM 713 C C . ASN A 1 103 ? 42.282 44.305 24.966 1.00 59.86 134 ASN A C 1
ATOM 714 O O . ASN A 1 103 ? 42.923 44.912 25.804 1.00 62.92 134 ASN A O 1
ATOM 719 N N . LEU A 1 104 ? 42.186 42.957 24.967 1.00 53.89 135 LEU A N 1
ATOM 720 C CA . LEU A 1 104 ? 42.766 42.074 26.000 1.00 53.77 135 LEU A CA 1
ATOM 721 C C . LEU A 1 104 ? 44.269 42.233 26.219 1.00 66.03 135 LEU A C 1
ATOM 722 O O . LEU A 1 104 ? 44.739 41.951 27.326 1.00 68.34 135 LEU A O 1
ATOM 727 N N . GLY A 1 105 ? 44.992 42.709 25.202 1.00 66.82 136 GLY A N 1
ATOM 728 C CA . GLY A 1 105 ? 46.425 42.972 25.287 1.00 72.71 136 GLY A CA 1
ATOM 729 C C . GLY A 1 105 ? 46.739 44.066 26.291 1.00 81.57 136 GLY A C 1
ATOM 730 O O . GLY A 1 105 ? 47.823 44.082 26.880 1.00 86.16 136 GLY A O 1
ATOM 731 N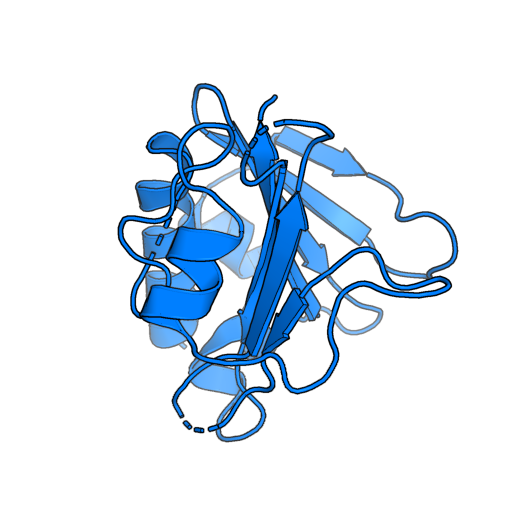 N . GLY A 1 106 ? 45.766 44.958 26.492 1.00 76.80 137 GLY A N 1
ATOM 732 C CA . GLY A 1 106 ? 45.829 46.065 27.437 1.00 79.65 137 GLY A CA 1
ATOM 733 C C . GLY A 1 106 ? 45.093 45.807 28.738 1.00 78.55 137 GLY A C 1
ATOM 734 O O . GLY A 1 106 ? 45.053 46.682 29.604 1.00 80.46 137 GLY A O 1
ATOM 735 N N . VAL A 1 107 ? 44.514 44.603 28.889 1.00 69.95 138 VAL A N 1
ATOM 736 C CA . VAL A 1 107 ? 43.758 44.222 30.086 1.00 66.99 138 VAL A CA 1
ATOM 737 C C . VAL A 1 107 ? 44.707 43.511 31.037 1.00 75.44 138 VAL A C 1
ATOM 738 O O . VAL A 1 107 ? 45.038 42.336 30.857 1.00 73.90 138 VAL A O 1
ATOM 742 N N . THR A 1 108 ? 45.151 44.262 32.047 1.00 77.78 139 THR A N 1
ATOM 743 C CA . THR A 1 108 ? 46.094 43.840 33.086 1.00 81.52 139 THR A CA 1
ATOM 744 C C . THR A 1 108 ? 45.374 43.676 34.435 1.00 84.97 139 THR A C 1
ATOM 745 O O . THR A 1 108 ? 44.324 44.297 34.614 1.00 82.67 139 THR A O 1
ATOM 749 N N . PRO A 1 109 ? 45.922 42.903 35.416 1.00 83.63 140 PRO A N 1
ATOM 750 C CA . PRO A 1 109 ? 45.248 42.783 36.728 1.00 83.70 140 PRO A CA 1
ATOM 751 C C . PRO A 1 109 ? 45.115 44.117 37.477 1.00 91.60 140 PRO A C 1
ATOM 752 O O . PRO A 1 109 ? 44.312 44.214 38.413 1.00 90.09 140 PRO A O 1
ATOM 756 N N . GLU A 1 110 ? 45.894 45.141 37.053 1.00 93.23 141 GLU A N 1
ATOM 757 C CA . GLU A 1 110 ? 45.875 46.482 37.636 1.00 97.90 141 GLU A CA 1
ATOM 758 C C . GLU A 1 110 ? 44.760 47.334 37.004 1.00 98.30 141 GLU A C 1
ATOM 759 O O . GLU A 1 110 ? 44.110 48.089 37.729 1.00 99.23 141 GLU A O 1
ATOM 765 N N . VAL A 1 111 ? 44.507 47.201 35.676 1.00 91.19 142 VAL A N 1
ATOM 766 C CA . VAL A 1 111 ? 43.418 47.966 35.052 1.00 87.83 142 VAL A CA 1
ATOM 767 C C . VAL A 1 111 ? 42.091 47.424 35.600 1.00 83.27 142 VAL A C 1
ATOM 768 O O . VAL A 1 111 ? 41.145 48.191 35.734 1.00 82.41 142 VAL A O 1
ATOM 772 N N . LEU A 1 112 ? 42.064 46.130 35.994 1.00 74.79 143 LEU A N 1
ATOM 773 C CA . LEU A 1 112 ? 40.912 45.470 36.603 1.00 69.95 143 LEU A CA 1
ATOM 774 C C . LEU A 1 112 ? 40.634 46.079 37.965 1.00 76.55 143 LEU A C 1
ATOM 775 O O . LEU A 1 112 ? 39.476 46.219 38.349 1.00 74.38 143 LEU A O 1
ATOM 780 N N . GLN A 1 113 ? 41.703 46.487 38.674 1.00 77.94 144 GLN A N 1
ATOM 781 C CA . GLN A 1 113 ? 41.623 47.151 39.969 1.00 80.96 144 GLN A CA 1
ATOM 782 C C . GLN A 1 113 ? 41.146 48.607 39.755 1.00 85.74 144 GLN A C 1
ATOM 783 O O . GLN A 1 113 ? 40.159 49.004 40.374 1.00 84.78 144 GLN A O 1
ATOM 789 N N . LYS A 1 114 ? 41.795 49.373 38.836 1.00 83.91 145 LYS A N 1
ATOM 790 C CA . LYS A 1 114 ? 41.448 50.779 38.524 1.00 85.52 145 LYS A CA 1
ATOM 791 C C . LYS A 1 114 ? 40.020 50.926 37.963 1.00 83.60 145 LYS A C 1
ATOM 792 O O . LYS A 1 114 ? 39.410 51.992 38.107 1.00 85.28 145 LYS A O 1
ATOM 798 N N . GLN A 1 115 ? 39.491 49.874 37.333 1.00 72.67 146 GLN A N 1
ATOM 799 C CA . GLN A 1 115 ? 38.173 49.983 36.743 1.00 68.18 146 GLN A CA 1
ATOM 800 C C . GLN A 1 115 ? 37.085 49.305 37.580 1.00 68.18 146 GLN A C 1
ATOM 801 O O . GLN A 1 115 ? 36.038 49.919 37.785 1.00 66.64 146 GLN A O 1
ATOM 807 N N . LEU A 1 116 ? 37.321 48.072 38.072 1.00 62.68 147 LEU A N 1
ATOM 808 C CA . LEU A 1 116 ? 36.276 47.333 38.780 1.00 60.29 147 LEU A CA 1
ATOM 809 C C . LEU A 1 116 ? 36.502 47.213 40.290 1.00 70.35 147 LEU A C 1
ATOM 810 O O . LEU A 1 116 ? 35.726 46.549 40.986 1.00 70.51 147 LEU A O 1
ATOM 815 N N . GLY A 1 117 ? 37.524 47.889 40.796 1.00 71.98 148 GLY A N 1
ATOM 816 C CA . GLY A 1 117 ? 37.858 47.815 42.205 1.00 75.40 148 GLY A CA 1
ATOM 817 C C . GLY A 1 117 ? 38.456 46.462 42.541 1.00 78.71 148 GLY A C 1
ATOM 818 O O . GLY A 1 117 ? 39.017 45.802 41.656 1.00 75.55 148 GLY A O 1
ATOM 819 N N . PRO A 1 118 ? 38.326 45.993 43.805 1.00 78.32 149 PRO A N 1
ATOM 820 C CA . PRO A 1 118 ? 38.922 44.698 44.162 1.00 78.95 149 PRO A CA 1
ATOM 821 C C . PRO A 1 118 ? 38.214 43.513 43.511 1.00 76.57 149 PRO A C 1
ATOM 822 O O . PRO A 1 118 ? 37.039 43.577 43.151 1.00 71.94 149 PRO A O 1
ATOM 826 N N . VAL A 1 119 ? 38.984 42.451 43.311 1.00 74.53 150 VAL A N 1
ATOM 827 C CA . VAL A 1 119 ? 38.552 41.203 42.683 1.00 71.30 150 VAL A CA 1
ATOM 828 C C . VAL A 1 119 ? 37.836 40.345 43.750 1.00 77.80 150 VAL A C 1
ATOM 829 O O . VAL A 1 119 ? 38.262 40.348 44.908 1.00 80.99 150 VAL A O 1
ATOM 833 N N . ASN A 1 120 ? 36.757 39.626 43.370 1.00 71.83 151 ASN A N 1
ATOM 834 C CA . ASN A 1 120 ? 36.053 38.773 44.330 1.00 73.43 151 ASN A CA 1
ATOM 835 C C . ASN A 1 120 ? 36.881 37.532 44.693 1.00 81.80 151 ASN A C 1
ATOM 836 O O . ASN A 1 120 ? 36.998 37.199 45.874 1.00 84.00 151 ASN A O 1
ATOM 841 N N . ARG A 1 121 ? 37.460 36.865 43.678 1.00 78.55 152 ARG A N 1
ATOM 842 C CA . ARG A 1 121 ? 38.231 35.616 43.792 1.00 80.60 152 ARG A CA 1
ATOM 843 C C . ARG A 1 121 ? 39.410 35.573 42.875 1.00 83.37 152 ARG A C 1
ATOM 844 O O . ARG A 1 121 ? 39.322 36.060 41.743 1.00 78.68 152 ARG A O 1
ATOM 852 N N . VAL A 1 122 ? 40.439 34.832 43.274 1.00 82.51 153 VAL A N 1
ATOM 853 C CA . VAL A 1 122 ? 41.560 34.526 42.403 1.00 82.11 153 VAL A CA 1
ATOM 854 C C . VAL A 1 122 ? 41.628 32.994 42.410 1.00 86.54 153 VAL A C 1
ATOM 855 O O . VAL A 1 122 ? 41.730 32.395 43.479 1.00 89.85 153 VAL A O 1
ATOM 859 N N . LEU A 1 123 ? 41.430 32.368 41.236 1.00 79.35 154 LEU A N 1
ATOM 860 C CA . LEU A 1 123 ? 41.359 30.911 41.084 1.00 79.67 154 LEU A CA 1
ATOM 861 C C . LEU A 1 123 ? 42.410 30.352 40.131 1.00 84.52 154 LEU A C 1
ATOM 862 O O . LEU A 1 123 ? 42.872 31.035 39.208 1.00 82.43 154 LEU A O 1
ATOM 867 N N . THR A 1 124 ? 42.703 29.064 40.308 1.00 84.30 155 THR A N 1
ATOM 868 C CA . THR A 1 124 ? 43.661 28.312 39.506 1.00 84.94 155 THR A CA 1
ATOM 869 C C . THR A 1 124 ? 42.922 27.846 38.229 1.00 85.27 155 THR A C 1
ATOM 870 O O . THR A 1 124 ? 41.678 27.782 38.224 1.00 82.38 155 THR A O 1
ATOM 874 N N . VAL A 1 125 ? 43.672 27.609 37.131 1.00 80.07 156 VAL A N 1
ATOM 875 C CA . VAL A 1 125 ? 43.082 27.142 35.871 1.00 75.74 156 VAL A CA 1
ATOM 876 C C . VAL A 1 125 ? 43.598 25.693 35.643 1.00 83.91 156 VAL A C 1
ATOM 877 O O . VAL A 1 125 ? 44.822 25.485 35.589 1.00 86.86 156 VAL A O 1
ATOM 881 N N . PRO A 1 126 ? 42.688 24.683 35.534 1.00 79.89 157 PRO A N 1
ATOM 882 C CA . PRO A 1 126 ? 43.157 23.298 35.311 1.00 82.48 157 PRO A CA 1
ATOM 883 C C . PRO A 1 126 ? 43.817 23.111 33.946 1.00 84.05 157 PRO A C 1
ATOM 884 O O . PRO A 1 126 ? 43.322 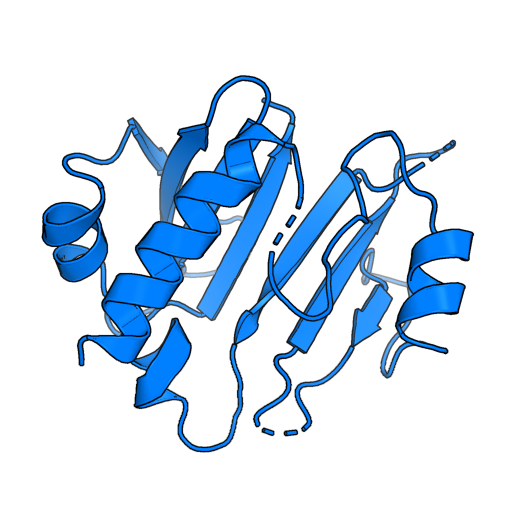23.634 32.935 1.00 80.45 157 PRO A O 1
ATOM 888 N N . PHE A 1 127 ? 44.950 22.364 33.941 1.00 83.20 158 PHE A N 1
ATOM 889 C CA . PHE A 1 127 ? 45.768 21.987 32.779 1.00 82.89 158 PHE A CA 1
ATOM 890 C C . PHE A 1 127 ? 46.623 23.169 32.194 1.00 85.86 158 PHE A C 1
ATOM 891 O O . PHE A 1 127 ? 47.242 22.972 31.138 1.00 86.49 158 PHE A O 1
ATOM 899 N N . THR A 1 128 ? 46.646 24.378 32.844 1.00 79.29 159 THR A N 1
ATOM 900 C CA . THR A 1 128 ? 47.397 25.557 32.342 1.00 77.28 159 THR A CA 1
ATOM 901 C C . THR A 1 128 ? 48.092 26.329 33.478 1.00 82.62 159 THR A C 1
ATOM 902 O O . THR A 1 128 ? 47.827 26.077 34.666 1.00 83.75 159 THR A O 1
ATOM 906 N N . ASP A 1 129 ? 48.950 27.308 33.089 1.00 79.23 160 ASP A N 1
ATOM 907 C CA . ASP A 1 129 ? 49.690 28.195 34.004 1.00 82.32 160 ASP A CA 1
ATOM 908 C C . ASP A 1 129 ? 48.997 29.576 34.135 1.00 82.07 160 ASP A C 1
ATOM 909 O O . ASP A 1 129 ? 49.621 30.536 34.592 1.00 84.59 160 ASP A O 1
ATOM 914 N N . GLU A 1 130 ? 47.710 29.674 33.762 1.00 72.17 161 GLU A N 1
ATOM 915 C CA . GLU A 1 130 ? 46.961 30.938 33.846 1.00 68.47 161 GLU A CA 1
ATOM 916 C C . GLU A 1 130 ? 46.338 31.196 35.233 1.00 74.20 161 GLU A C 1
ATOM 917 O O . GLU A 1 130 ? 46.085 30.259 36.009 1.00 74.37 161 GLU A O 1
ATOM 923 N N . ILE A 1 131 ? 46.073 32.484 35.528 1.00 70.70 162 ILE A N 1
ATOM 924 C CA . ILE A 1 131 ? 45.404 32.844 36.764 1.00 71.92 162 ILE A CA 1
ATOM 925 C C . ILE A 1 131 ? 44.117 33.618 36.403 1.00 69.37 162 ILE A C 1
ATOM 926 O O . ILE A 1 131 ? 44.084 34.478 35.519 1.00 68.36 162 ILE A O 1
ATOM 931 N N . ASP A 1 132 ? 43.048 33.211 37.032 1.00 62.04 163 ASP A N 1
ATOM 932 C CA . ASP A 1 132 ? 41.711 33.719 36.786 1.00 56.85 163 ASP A CA 1
ATOM 933 C C . ASP A 1 132 ? 41.263 34.704 37.879 1.00 64.75 163 ASP A C 1
ATOM 934 O O . ASP A 1 132 ? 41.057 34.305 39.027 1.00 66.13 163 ASP A O 1
ATOM 939 N N . TYR A 1 133 ? 41.089 35.987 37.502 1.00 62.38 164 TYR A N 1
ATOM 940 C CA . TYR A 1 133 ? 40.546 37.042 38.364 1.00 63.48 164 TYR A CA 1
ATOM 941 C C . TYR A 1 133 ? 39.011 37.063 38.194 1.00 61.77 164 TYR A C 1
ATOM 942 O O . TYR A 1 133 ? 38.522 37.421 37.120 1.00 57.79 164 TYR A O 1
ATOM 951 N N . VAL A 1 134 ? 38.254 36.607 39.211 1.00 56.66 165 VAL A N 1
ATOM 952 C CA . VAL A 1 134 ? 36.796 36.497 39.108 1.00 52.95 165 VAL A CA 1
ATOM 953 C C . VAL A 1 134 ? 36.088 37.694 39.739 1.00 59.25 165 VAL A C 1
ATOM 954 O O . VAL A 1 134 ? 36.339 38.028 40.896 1.00 63.13 165 VAL A O 1
ATOM 958 N N . TYR A 1 135 ? 35.159 38.298 38.975 1.00 54.78 166 TYR A N 1
ATOM 959 C CA . TYR A 1 135 ? 34.280 39.398 39.389 1.00 54.76 166 TYR A CA 1
ATOM 960 C C . TYR A 1 135 ? 32.828 38.916 39.379 1.00 53.63 166 TYR A C 1
ATOM 961 O O . TYR A 1 135 ? 32.365 38.460 38.348 1.00 48.51 166 TYR A O 1
ATOM 970 N N . ASP A 1 136 ? 32.126 38.972 40.529 1.00 52.74 167 ASP A N 1
ATOM 971 C CA . ASP A 1 136 ? 30.729 38.540 40.584 1.00 51.32 167 ASP A CA 1
ATOM 972 C C . ASP A 1 136 ? 29.843 39.620 39.972 1.00 52.42 167 ASP A C 1
ATOM 973 O O . ASP A 1 136 ? 30.038 40.804 40.257 1.00 52.74 167 ASP A O 1
ATOM 978 N N . THR A 1 137 ? 28.920 39.211 39.078 1.00 47.26 168 THR A N 1
ATOM 979 C CA . THR A 1 137 ? 28.020 40.106 38.333 1.00 45.56 168 THR A CA 1
ATOM 980 C C . THR A 1 137 ? 26.557 39.594 38.388 1.00 48.91 168 THR A C 1
ATOM 981 O O . THR A 1 137 ? 26.019 39.048 37.423 1.00 46.27 168 THR A O 1
ATOM 985 N N . GLY A 1 138 ? 25.947 39.772 39.543 1.00 47.86 169 GLY A N 1
ATOM 986 C CA . GLY A 1 138 ? 24.580 39.344 39.807 1.00 48.96 169 GLY A CA 1
ATOM 987 C C . GLY A 1 138 ? 24.457 37.838 39.854 1.00 52.66 169 GLY A C 1
ATOM 988 O O . GLY A 1 138 ? 25.046 37.191 40.724 1.00 53.02 169 GLY A O 1
ATOM 989 N N . ARG A 1 139 ? 23.697 37.282 38.899 1.00 48.39 170 ARG A N 1
ATOM 990 C CA . ARG A 1 139 ? 23.497 35.846 38.721 1.00 49.18 170 ARG A CA 1
ATOM 991 C C . ARG A 1 139 ? 24.699 35.196 38.021 1.00 52.17 170 ARG A C 1
ATOM 992 O O . ARG A 1 139 ? 24.773 33.96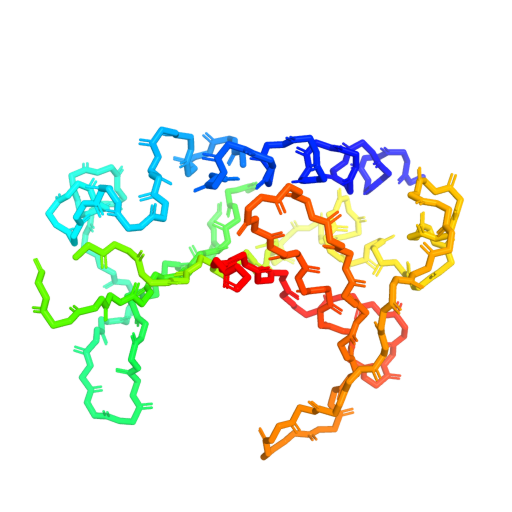9 37.954 1.00 53.79 170 ARG A O 1
ATOM 1000 N N . TYR A 1 140 ? 25.582 36.012 37.413 1.00 44.39 171 TYR A N 1
ATOM 1001 C CA . TYR A 1 140 ? 26.699 35.514 36.611 1.00 41.70 171 TYR A CA 1
ATOM 1002 C C . TYR A 1 140 ? 28.054 35.908 37.206 1.00 48.53 171 TYR A C 1
ATOM 1003 O O . TYR A 1 140 ? 28.116 36.580 38.241 1.00 49.60 171 TYR A O 1
ATOM 1012 N N . GLU A 1 141 ? 29.147 35.447 36.566 1.00 44.87 172 GLU A N 1
ATOM 1013 C CA . GLU A 1 141 ? 30.506 35.780 36.978 1.00 45.34 172 GLU A CA 1
ATOM 1014 C C . GLU A 1 141 ? 31.403 35.910 35.761 1.00 45.78 172 GLU A C 1
ATOM 1015 O O . GLU A 1 141 ? 31.247 35.177 34.777 1.00 42.33 172 GLU A O 1
ATOM 1021 N N . LEU A 1 142 ? 32.283 36.918 35.808 1.00 44.01 173 LEU A N 1
ATOM 1022 C CA . LEU A 1 142 ? 33.249 37.229 34.753 1.00 43.44 173 LEU A CA 1
ATOM 1023 C C . LEU A 1 142 ? 34.589 36.744 35.187 1.00 50.75 173 LEU A C 1
ATOM 1024 O O . LEU A 1 142 ? 35.094 37.194 36.224 1.00 53.38 173 LEU A O 1
ATOM 1029 N N . HIS A 1 143 ? 35.154 35.824 34.424 1.00 45.10 174 HIS A N 1
ATOM 1030 C CA . HIS A 1 143 ? 36.436 35.214 34.710 1.00 46.68 174 HIS A CA 1
ATOM 1031 C C . HIS A 1 143 ? 37.488 35.800 33.785 1.00 47.73 174 HIS A C 1
ATOM 1032 O O . HIS A 1 143 ? 37.518 35.444 32.604 1.00 42.01 174 HIS A O 1
ATOM 1039 N N . PHE A 1 144 ? 38.306 36.747 34.289 1.00 47.30 175 PHE A N 1
ATOM 1040 C CA . PHE A 1 144 ? 39.391 37.316 33.484 1.00 48.15 175 PHE A CA 1
ATOM 1041 C C . PHE A 1 144 ? 40.605 36.399 33.622 1.00 55.75 175 PHE A C 1
ATOM 1042 O O . PHE A 1 144 ? 41.240 36.384 34.682 1.00 59.33 175 PHE A O 1
ATOM 1050 N N . VAL A 1 145 ? 40.904 35.604 32.576 1.00 50.02 176 VAL A N 1
ATOM 1051 C CA . VAL A 1 145 ? 42.011 34.638 32.623 1.00 51.62 176 VAL A CA 1
ATOM 1052 C C . VAL A 1 145 ? 43.302 35.297 32.087 1.00 60.97 176 VAL A C 1
ATOM 1053 O O . VAL A 1 145 ? 43.472 35.460 30.882 1.00 60.68 176 VAL A O 1
ATOM 1057 N N . ILE A 1 146 ? 44.210 35.655 33.010 1.00 63.35 177 ILE A N 1
ATOM 1058 C CA . ILE A 1 146 ? 45.487 36.331 32.744 1.00 67.16 177 ILE A CA 1
ATOM 1059 C C . ILE A 1 146 ? 46.612 35.291 32.594 1.00 74.77 177 ILE A C 1
ATOM 1060 O O . ILE A 1 146 ? 46.724 34.351 33.388 1.00 74.44 177 ILE A O 1
ATOM 1065 N N . GLY A 1 147 ? 47.431 35.481 31.564 1.00 74.96 178 GLY A N 1
ATOM 1066 C CA . GLY A 1 147 ? 48.540 34.589 31.242 1.00 78.02 178 GLY A CA 1
ATOM 1067 C C . GLY A 1 147 ? 49.779 34.787 32.088 1.00 88.96 178 GLY A C 1
ATOM 1068 O O . GLY A 1 147 ? 49.705 35.399 33.159 1.00 91.40 178 GLY A O 1
ATOM 1069 N N . THR A 1 148 ? 50.932 34.253 31.614 1.00 88.60 179 THR A N 1
ATOM 1070 C CA . THR A 1 148 ? 52.237 34.374 32.297 1.00 94.88 179 THR A CA 1
ATOM 1071 C C . THR A 1 148 ? 52.656 35.848 32.334 1.00 100.18 179 THR A C 1
ATOM 1072 O O . THR A 1 148 ? 53.041 36.342 33.398 1.00 104.50 179 THR A O 1
ATOM 1076 N N . ASP A 1 149 ? 52.499 36.566 31.196 1.00 92.83 180 ASP A N 1
ATOM 1077 C CA . ASP A 1 149 ? 52.684 38.012 31.145 1.00 94.32 180 ASP A CA 1
ATOM 1078 C C . ASP A 1 149 ? 51.415 38.581 31.748 1.00 93.90 180 ASP A C 1
ATOM 1079 O O . ASP A 1 149 ? 50.392 37.884 31.775 1.00 88.93 180 ASP A O 1
ATOM 1084 N N . GLN A 1 150 ? 51.440 39.805 32.247 1.00 92.00 181 GLN A N 1
ATOM 1085 C CA . GLN A 1 150 ? 50.246 40.299 32.928 1.00 88.18 181 GLN A CA 1
ATOM 1086 C C . GLN A 1 150 ? 49.111 40.776 31.972 1.00 85.88 181 GLN A C 1
ATOM 1087 O O . GLN A 1 150 ? 48.419 41.738 32.290 1.00 85.50 181 GLN A O 1
ATOM 1093 N N . THR A 1 151 ? 48.871 40.058 30.856 1.00 77.28 182 THR A N 1
ATOM 1094 C CA . THR A 1 151 ? 47.792 40.382 29.911 1.00 71.96 182 THR A CA 1
ATOM 1095 C C . THR A 1 151 ? 46.749 39.260 29.912 1.00 68.83 182 THR A C 1
ATOM 1096 O O . THR A 1 151 ? 47.086 38.101 30.208 1.00 67.83 182 THR A O 1
ATOM 1100 N N . ALA A 1 152 ? 45.477 39.618 29.613 1.00 60.17 183 ALA A N 1
ATOM 1101 C CA . ALA A 1 152 ? 44.357 38.671 29.538 1.00 54.46 183 ALA A CA 1
ATOM 1102 C C . ALA A 1 152 ? 44.419 37.849 28.251 1.00 54.84 183 ALA A C 1
ATOM 1103 O O . ALA A 1 152 ? 44.648 38.397 27.175 1.00 53.54 183 ALA A O 1
ATOM 1105 N N . ASP A 1 153 ? 44.196 36.537 28.372 1.00 51.31 184 ASP A N 1
ATOM 1106 C CA . ASP A 1 153 ? 44.161 35.592 27.255 1.00 49.81 184 ASP A CA 1
ATOM 1107 C C . ASP A 1 153 ? 42.761 35.486 26.721 1.00 52.09 184 ASP A C 1
ATOM 1108 O O . ASP A 1 153 ? 42.561 35.566 25.512 1.00 52.75 184 ASP A O 1
ATOM 1113 N N . HIS A 1 154 ? 41.790 35.333 27.632 1.00 46.22 185 HIS A N 1
ATOM 1114 C CA . HIS A 1 154 ? 40.353 35.289 27.367 1.00 41.89 185 HIS A CA 1
ATOM 1115 C C . HIS A 1 154 ? 39.588 35.673 28.633 1.00 46.22 185 HIS A C 1
ATOM 1116 O O . HIS A 1 154 ? 40.129 35.628 29.745 1.00 47.85 185 HIS A O 1
ATOM 1123 N N . VAL A 1 155 ? 38.346 36.102 28.440 1.00 40.12 186 VAL A N 1
ATOM 1124 C CA . VAL A 1 155 ? 37.416 36.499 29.495 1.00 37.98 186 VAL A CA 1
ATOM 1125 C C . VAL A 1 155 ? 36.212 35.580 29.367 1.00 39.78 186 VAL A C 1
ATOM 1126 O O . VAL A 1 155 ? 35.641 35.487 28.289 1.00 35.78 186 VAL A O 1
ATOM 1130 N N . ASN A 1 156 ? 35.882 34.839 30.432 1.00 39.81 187 ASN A N 1
ATOM 1131 C CA . ASN A 1 156 ? 34.757 33.901 30.457 1.00 38.89 187 ASN A CA 1
ATOM 1132 C C . ASN A 1 156 ? 33.548 34.432 31.191 1.00 44.08 187 ASN A C 1
ATOM 1133 O O . ASN A 1 156 ? 33.684 35.077 32.226 1.00 45.62 187 ASN A O 1
ATOM 1138 N N . LEU A 1 157 ? 32.350 34.140 30.663 1.00 40.38 188 LEU A N 1
ATOM 1139 C CA . LEU A 1 157 ? 31.100 34.484 31.325 1.00 39.01 188 LEU A CA 1
ATOM 1140 C C . LEU A 1 157 ? 30.278 33.236 31.535 1.00 42.26 188 LEU A C 1
ATOM 1141 O O . LEU A 1 157 ? 30.031 32.504 30.583 1.00 40.17 188 LEU A O 1
ATOM 1146 N N . LYS A 1 158 ? 29.850 32.988 32.789 1.00 42.11 189 LYS A N 1
ATOM 1147 C CA . LYS A 1 158 ? 28.996 31.843 33.105 1.00 42.99 189 LYS A CA 1
ATOM 1148 C C . LYS A 1 158 ? 28.082 32.172 34.275 1.00 47.25 189 LYS A C 1
ATOM 1149 O O . LYS A 1 158 ? 28.298 33.176 34.947 1.00 46.23 189 LYS A O 1
ATOM 1155 N N . ALA A 1 159 ? 27.065 31.331 34.525 1.00 46.32 190 ALA A N 1
ATOM 1156 C CA . ALA A 1 159 ? 26.185 31.518 35.681 1.00 49.28 190 ALA A CA 1
ATOM 1157 C C . ALA A 1 159 ? 26.902 31.135 36.958 1.00 55.22 190 ALA A C 1
ATOM 1158 O O . ALA A 1 159 ? 27.725 30.199 36.952 1.00 56.90 190 ALA A O 1
ATOM 1160 N N . LYS A 1 160 ? 26.624 31.872 38.048 1.00 52.09 191 LYS A N 1
ATOM 1161 C CA . LYS A 1 160 ? 27.154 31.575 39.388 1.00 56.87 191 LYS A CA 1
ATOM 1162 C C . LYS A 1 160 ? 26.674 30.176 39.848 1.00 77.74 191 LYS A C 1
ATOM 1163 O O . LYS A 1 160 ? 25.457 29.887 39.727 1.00 76.94 191 LYS A O 1
#

Sequence (145 aa):
NQSAAELVKNLYNTAYKGEPQQAQGLTINKSTKGDVHAAFGEPERPVGGDNRFDLYHWNGQPGYGFSYHKDTISEIRYFGTGVERQLNLGGVTPEVLQKQLGPVNRVLTVPFTDEIDYVYDTGRYELHFVIGTDQTADHVNLKAK

Solvent-accessible surface area: 7973 Å² total

Radius of gyration: 14.34 Å; Cα contacts (8 Å, |Δi|>4): 317; chains: 1; bounding box: 34×38×33 Å

B-factor: mean 62.48, std 21.17, range [28.97, 155.84]

InterPro domains:
  IPR025453 Protein of unknown function DUF4309 [PF14172] (51-188)

Secondary structure (DSSP, 8-state):
-HHHHHHHHHHHHHHTTT--GGGTT--TTTS-HHHHHHHH-S-SB-SBTTB-SEEE----PPEEEEEE----EEEEEEEE-STTGGGTGGG--HHHHHHHH-S-SEEEE-TTSS-EEEEEEETTEEEEEEE-SSSSEEEEEEEE-

Nearest PDB structures (foldseek):
  4ygt-assembly1_A  TM=1.007E+00  e=3.281E-30  Bacillus subtilis subsp. subtilis str. 168
  4ifa-assembly1_A  TM=6.507E-01  e=1.169E-04  Bacillus anthracis str. Ames
  1w5r-assembly1_B  TM=3.400E-01  e=1.141E+00  Mycolicibacterium smegmatis
  6ew5-assembly4_D  TM=2.920E-01  e=1.635E+00  Homo sapiens
  7aqk-assembly1_d  TM=2.768E-01  e=4.538E+00  Mus musculus